Protein AF-A0A0W8FYH3-F1 (afdb_monomer_lite)

Organism: NCBI:txid938273

Secondary structure (DSSP, 8-state):
-TTT-------PSP-TTTTSTTTTTSSTT--EEEEEE--SS---EEPSSTT----SEEHHHHHHHHHHHHHHHHHHTT-EEEEEE--S-HHHHHHHHHHHH-

Radius of gyration: 16.65 Å; chains: 1; bounding box: 34×33×49 Å

pLDDT: mean 82.05, std 13.47, range [47.56, 95.19]

Sequence (102 aa):
MKKYKIPTTFGFGPRFLHSTGQLHKGDDGSGIFIQFIKSGNINLPIPDDARSNDSSITFDVLIKAQALGDREALLQNNRKVITFDINGSVQETIKKIIKVIQ

Foldseek 3Di:
DPPPPDDDDDDDDDDPPPPCVCVLQPPVQPDAAEAEDEADDWQAFDDPDPPDPDGPDTPRRVSVVSSVVVVVVCVVSVHHYDYDYDDPDPVVVVVVVVVVVD

Structure (mmCIF, N/CA/C/O backbone):
data_AF-A0A0W8FYH3-F1
#
_entry.id   AF-A0A0W8FYH3-F1
#
loop_
_atom_site.group_PDB
_atom_site.id
_atom_site.type_symbol
_atom_site.label_atom_id
_atom_site.label_alt_id
_atom_site.label_comp_id
_atom_site.label_asym_id
_atom_site.label_entity_id
_atom_site.label_seq_id
_atom_site.pdbx_PDB_ins_code
_atom_site.Cartn_x
_atom_site.Cartn_y
_atom_site.Cartn_z
_atom_site.occupancy
_atom_site.B_iso_or_equiv
_atom_site.auth_seq_id
_atom_site.auth_comp_id
_atom_site.auth_asym_id
_atom_site.auth_atom_id
_atom_site.pdbx_PDB_model_num
ATOM 1 N N . MET A 1 1 ? -0.665 2.445 21.880 1.00 57.09 1 MET A N 1
ATOM 2 C CA . MET A 1 1 ? -1.771 1.673 22.500 1.00 57.09 1 MET A CA 1
ATOM 3 C C . MET A 1 1 ? -2.601 2.407 23.570 1.00 57.09 1 MET A C 1
ATOM 5 O O . MET A 1 1 ? -3.619 1.860 23.962 1.00 57.09 1 MET A O 1
ATOM 9 N N . LYS A 1 2 ? -2.263 3.620 24.049 1.00 65.31 2 LYS A N 1
ATOM 10 C CA . LYS A 1 2 ? -2.938 4.203 25.236 1.00 65.31 2 LYS A CA 1
ATOM 11 C C . LYS A 1 2 ? -4.404 4.652 25.045 1.00 65.31 2 LYS A C 1
ATOM 13 O O . LYS A 1 2 ? -5.165 4.538 25.994 1.00 65.31 2 LYS A O 1
ATOM 18 N N . LYS A 1 3 ? -4.807 5.127 23.855 1.00 78.19 3 LYS A N 1
ATOM 19 C CA . LYS A 1 3 ? -6.181 5.623 23.597 1.00 78.19 3 LYS A CA 1
ATOM 20 C C . LYS A 1 3 ? -7.138 4.504 23.168 1.00 78.19 3 LYS A C 1
ATOM 22 O O . LYS A 1 3 ? -8.116 4.244 23.849 1.00 78.19 3 LYS A O 1
ATOM 27 N N . TYR A 1 4 ? -6.819 3.810 22.075 1.00 82.50 4 TYR A N 1
ATOM 28 C CA . TYR A 1 4 ? -7.726 2.825 21.465 1.00 82.50 4 TYR A CA 1
ATOM 29 C C . TYR A 1 4 ? -7.438 1.363 21.846 1.00 82.50 4 TYR A C 1
ATOM 31 O O . TYR A 1 4 ? -8.224 0.492 21.508 1.00 82.50 4 TYR A O 1
ATOM 39 N N . LYS A 1 5 ? -6.322 1.077 22.539 1.00 85.62 5 LYS A N 1
ATOM 40 C CA . LYS A 1 5 ? -5.919 -0.276 22.988 1.00 85.62 5 LYS A CA 1
ATOM 41 C C . LYS A 1 5 ? -5.915 -1.371 21.899 1.00 85.62 5 LYS A C 1
ATOM 43 O O . LYS A 1 5 ? -5.964 -2.548 22.224 1.00 85.62 5 LYS A O 1
ATOM 48 N N . ILE A 1 6 ? -5.773 -0.992 20.628 1.00 84.88 6 ILE A N 1
ATOM 49 C CA . ILE A 1 6 ? -5.641 -1.925 19.500 1.00 84.88 6 ILE A CA 1
ATOM 50 C C . ILE A 1 6 ? -4.154 -2.275 19.307 1.00 84.88 6 ILE A C 1
ATOM 52 O O . ILE A 1 6 ? -3.337 -1.348 19.230 1.00 84.88 6 ILE A O 1
ATOM 56 N N . PRO A 1 7 ? -3.772 -3.565 19.234 1.00 85.75 7 PRO A N 1
ATOM 57 C CA . PRO A 1 7 ? -2.443 -3.974 18.788 1.00 85.75 7 PRO A CA 1
ATOM 58 C C . PRO A 1 7 ? -2.186 -3.453 17.372 1.00 85.75 7 PRO A C 1
ATOM 60 O O . PRO A 1 7 ? -2.996 -3.647 16.471 1.00 85.75 7 PRO A O 1
ATOM 63 N N . THR A 1 8 ? -1.082 -2.743 17.165 1.00 86.69 8 THR A N 1
ATOM 64 C CA . THR A 1 8 ? -0.779 -2.107 15.877 1.00 86.69 8 THR A CA 1
ATOM 65 C C . THR A 1 8 ? 0.619 -2.495 15.440 1.00 86.69 8 THR A C 1
ATOM 67 O O . THR A 1 8 ? 1.568 -2.363 16.210 1.00 86.69 8 THR A O 1
ATOM 70 N N . THR A 1 9 ? 0.737 -2.931 14.192 1.00 86.62 9 THR A N 1
ATOM 71 C CA . THR A 1 9 ? 2.010 -3.158 13.510 1.00 86.62 9 THR A CA 1
ATOM 72 C C . THR A 1 9 ? 2.080 -2.275 12.268 1.00 86.62 9 THR A C 1
ATOM 74 O O . THR A 1 9 ? 1.049 -1.829 11.762 1.00 86.62 9 THR A O 1
ATOM 77 N N . PHE A 1 10 ? 3.287 -1.993 11.788 1.00 87.69 10 PHE A N 1
ATOM 78 C CA . PHE A 1 10 ? 3.507 -1.246 10.556 1.00 87.69 10 PHE A CA 1
ATOM 79 C C . PHE A 1 10 ? 4.667 -1.853 9.766 1.00 87.69 10 PHE A C 1
ATOM 81 O O . PHE A 1 10 ? 5.534 -2.537 10.309 1.00 87.69 10 PHE A O 1
ATOM 88 N N . GLY A 1 11 ? 4.690 -1.587 8.465 1.00 84.94 11 GLY A N 1
ATOM 89 C CA . GLY A 1 11 ? 5.750 -2.034 7.575 1.00 84.94 11 GLY A CA 1
ATOM 90 C C . GLY A 1 11 ? 5.694 -1.310 6.238 1.00 84.94 11 GLY A C 1
ATOM 91 O O . GLY A 1 11 ? 4.710 -0.645 5.924 1.00 84.94 11 GLY A O 1
ATOM 92 N N . PHE A 1 12 ? 6.761 -1.450 5.457 1.00 82.88 12 PHE A N 1
ATOM 93 C CA . PHE A 1 12 ? 6.843 -0.916 4.100 1.00 82.88 12 PHE A CA 1
ATOM 94 C C . PHE A 1 12 ? 6.478 -2.010 3.099 1.00 82.88 12 PHE A C 1
ATOM 96 O O . PHE A 1 12 ? 6.970 -3.130 3.227 1.00 82.88 12 PHE A O 1
ATOM 103 N N . GLY A 1 13 ? 5.611 -1.696 2.137 1.00 75.19 13 GLY A N 1
ATOM 104 C CA . GLY A 1 13 ? 5.339 -2.563 0.990 1.00 75.19 13 GLY A CA 1
ATOM 105 C C . GLY A 1 13 ? 6.402 -2.422 -0.109 1.00 75.19 13 GLY A C 1
ATOM 106 O O . GLY A 1 13 ? 7.253 -1.532 -0.015 1.00 75.19 13 GLY A O 1
ATOM 107 N N . PRO A 1 14 ? 6.346 -3.272 -1.149 1.00 64.31 14 PRO A N 1
ATOM 108 C CA . PRO A 1 14 ? 5.431 -4.410 -1.325 1.00 64.31 14 PRO A CA 1
ATOM 109 C C . PRO A 1 14 ? 5.885 -5.623 -0.489 1.00 64.31 14 PRO A C 1
ATOM 111 O O . PRO A 1 14 ? 7.072 -5.943 -0.446 1.00 64.31 14 PRO A O 1
ATOM 114 N N . ARG A 1 15 ? 4.975 -6.309 0.216 1.00 59.66 15 ARG A N 1
ATOM 115 C CA . ARG A 1 15 ? 5.354 -7.457 1.085 1.00 59.66 15 ARG A CA 1
ATOM 116 C C . ARG A 1 15 ? 4.468 -8.691 0.970 1.00 59.66 15 ARG A C 1
ATOM 118 O O . ARG A 1 15 ? 4.725 -9.685 1.655 1.00 59.66 15 ARG A O 1
ATOM 125 N N . PHE A 1 16 ? 3.470 -8.675 0.094 1.00 53.94 16 PHE A N 1
ATOM 1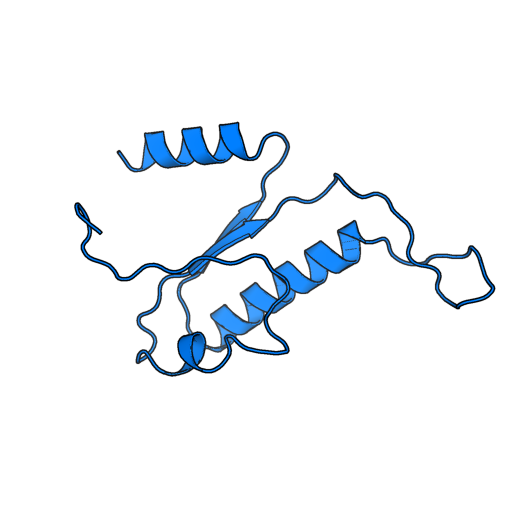26 C CA . PHE A 1 16 ? 2.459 -9.731 0.060 1.00 53.94 16 PHE A CA 1
ATOM 127 C C . PHE A 1 16 ? 2.959 -11.089 -0.455 1.00 53.94 16 PHE A C 1
ATOM 129 O O . PHE A 1 16 ? 2.258 -12.083 -0.291 1.00 53.94 16 PHE A O 1
ATOM 136 N N . LEU A 1 17 ? 4.183 -11.169 -0.996 1.00 47.56 17 LEU A N 1
ATOM 137 C CA . LEU A 1 17 ? 4.736 -12.424 -1.513 1.00 47.56 17 LEU A CA 1
ATOM 138 C C . LEU A 1 17 ? 5.585 -13.240 -0.524 1.00 47.56 17 LEU A C 1
ATOM 140 O O . LEU A 1 17 ? 5.786 -14.417 -0.801 1.00 47.56 17 LEU A O 1
ATOM 144 N N . HIS A 1 18 ? 6.050 -12.710 0.626 1.00 52.56 18 HIS A N 1
ATOM 145 C CA . HIS A 1 18 ? 7.043 -13.472 1.416 1.00 52.56 18 HIS A CA 1
ATOM 146 C C . HIS A 1 18 ? 6.969 -13.516 2.956 1.00 52.56 18 HIS A C 1
ATOM 148 O O . HIS A 1 18 ? 7.731 -14.300 3.515 1.00 52.56 18 HIS A O 1
ATOM 154 N N . SER A 1 19 ? 6.109 -12.798 3.703 1.00 49.97 19 SER A N 1
ATOM 155 C CA . SER A 1 19 ? 6.147 -13.003 5.181 1.00 49.97 19 SER A CA 1
ATOM 156 C C . SER A 1 19 ? 4.964 -12.537 6.045 1.00 49.97 19 SER A C 1
ATOM 158 O O . SER A 1 19 ? 4.846 -12.975 7.183 1.00 49.97 19 SER A O 1
ATOM 160 N N . THR A 1 20 ? 4.037 -11.702 5.565 1.00 48.25 20 THR A N 1
ATOM 161 C CA . THR A 1 20 ? 2.902 -11.231 6.404 1.00 48.25 20 THR A CA 1
ATOM 162 C C . THR A 1 20 ? 1.631 -12.074 6.274 1.00 48.25 20 THR A C 1
ATOM 164 O O . THR A 1 20 ? 0.654 -11.852 6.993 1.00 48.25 20 THR A O 1
ATOM 167 N N . GLY A 1 21 ? 1.648 -13.082 5.397 1.00 50.44 21 GLY A N 1
ATOM 168 C CA . GLY A 1 21 ? 0.481 -13.887 5.039 1.00 50.44 21 GLY A CA 1
ATOM 169 C C . GLY A 1 21 ? -0.165 -14.668 6.187 1.00 50.44 21 GLY A C 1
ATOM 170 O O . GLY A 1 21 ? -1.313 -15.055 6.033 1.00 50.44 21 GLY A O 1
ATOM 171 N N . GLN A 1 22 ? 0.500 -14.887 7.327 1.00 52.56 22 GLN A N 1
ATOM 172 C CA . GLN A 1 22 ? -0.121 -15.562 8.481 1.00 52.56 22 GLN A CA 1
ATOM 173 C C . GLN A 1 22 ? -0.864 -14.593 9.416 1.00 52.56 22 GLN A C 1
ATOM 175 O O . GLN A 1 22 ? -1.992 -14.875 9.811 1.00 52.56 22 GLN A O 1
ATOM 180 N N . LEU A 1 23 ? -0.304 -13.409 9.695 1.00 51.66 23 LEU A N 1
ATOM 181 C CA . LEU A 1 23 ? -0.952 -12.391 10.541 1.00 51.66 23 LEU A CA 1
ATOM 182 C C . LEU A 1 23 ? -2.173 -11.747 9.866 1.00 51.66 23 LEU A C 1
ATOM 184 O O . LEU A 1 23 ? -3.093 -11.316 10.547 1.00 51.66 23 LEU A O 1
ATOM 188 N N . HIS A 1 24 ? -2.200 -11.710 8.532 1.00 52.09 24 HIS A N 1
ATOM 189 C CA . HIS A 1 24 ? -3.302 -11.137 7.750 1.00 52.09 24 HIS A CA 1
ATOM 190 C C . HIS A 1 24 ? -4.389 -12.172 7.390 1.00 52.09 24 HIS A C 1
ATOM 192 O O . HIS A 1 24 ? -5.366 -11.833 6.723 1.00 52.09 24 HIS A O 1
ATOM 198 N N . LYS A 1 25 ? -4.222 -13.438 7.804 1.00 52.22 25 LYS A N 1
ATOM 199 C CA . LYS A 1 25 ? -5.165 -14.541 7.539 1.00 52.22 25 LYS A CA 1
ATOM 200 C C . LYS A 1 25 ? -5.768 -15.171 8.808 1.00 52.22 25 LYS A C 1
ATOM 202 O O . LYS A 1 25 ? -6.791 -15.825 8.676 1.00 52.22 25 LYS A O 1
ATOM 207 N N . GLY A 1 26 ? -5.185 -14.972 9.999 1.00 53.47 26 GLY A N 1
ATOM 208 C CA . GLY A 1 26 ? -5.513 -15.742 11.219 1.00 53.47 26 GLY A CA 1
ATOM 209 C C . GLY A 1 26 ? -6.212 -15.011 12.381 1.00 53.47 26 GLY A C 1
ATOM 210 O O . GLY A 1 26 ? -6.198 -15.518 13.493 1.00 53.47 26 GLY A O 1
ATOM 211 N N . ASP A 1 27 ? -6.779 -13.827 12.172 1.00 61.28 27 ASP A N 1
ATOM 212 C CA . ASP A 1 27 ? -7.408 -12.945 13.185 1.00 61.28 27 ASP A CA 1
ATOM 213 C C . ASP A 1 27 ? -8.954 -12.873 13.075 1.00 61.28 27 ASP A C 1
ATOM 215 O O . ASP A 1 27 ? -9.556 -11.839 13.387 1.00 61.28 27 ASP A O 1
ATOM 219 N N . ASP A 1 28 ? -9.599 -13.929 12.565 1.00 63.72 28 ASP A N 1
ATOM 220 C CA . ASP A 1 28 ? -11.061 -14.022 12.366 1.00 63.72 28 ASP A CA 1
ATOM 221 C C . ASP A 1 28 ? -11.680 -12.906 11.497 1.00 63.72 28 ASP A C 1
ATOM 223 O O . ASP A 1 28 ? -12.862 -12.585 11.605 1.00 63.72 28 ASP A O 1
ATOM 227 N N . GLY A 1 29 ? -10.900 -12.274 10.612 1.00 67.88 29 GLY A N 1
ATOM 228 C CA . GLY A 1 29 ? -11.428 -11.215 9.739 1.00 67.88 29 GLY A CA 1
ATOM 229 C C . GLY A 1 29 ? -11.440 -9.814 10.368 1.00 67.88 29 GLY A C 1
ATOM 230 O O . GLY A 1 29 ? -11.795 -8.850 9.692 1.00 67.88 29 GLY A O 1
ATOM 231 N N . SER A 1 30 ? -11.043 -9.666 11.637 1.00 76.69 30 SER A N 1
ATOM 232 C CA . SER A 1 30 ? -11.255 -8.431 12.416 1.00 76.69 30 SER A CA 1
ATOM 233 C C . SER A 1 30 ? -10.245 -7.299 12.164 1.00 76.69 30 SER A C 1
ATOM 235 O O . SER A 1 30 ? -10.509 -6.146 12.519 1.00 76.69 30 SER A O 1
ATOM 237 N N . GLY A 1 31 ? -9.111 -7.597 11.530 1.00 82.75 31 GLY A N 1
ATOM 238 C CA . GLY A 1 31 ? -8.038 -6.649 11.258 1.00 82.75 31 GLY A CA 1
ATOM 239 C C . GLY A 1 31 ? -8.472 -5.440 10.431 1.00 82.75 31 GLY A C 1
ATOM 240 O O . GLY A 1 31 ? -9.185 -5.554 9.429 1.00 82.75 31 GLY A O 1
ATOM 241 N N . ILE A 1 32 ? -7.996 -4.266 10.852 1.00 88.12 32 ILE A N 1
ATOM 242 C CA . ILE A 1 32 ? -8.175 -2.994 10.151 1.00 88.12 32 ILE A CA 1
ATOM 243 C C . ILE A 1 32 ? -6.839 -2.608 9.528 1.00 88.12 32 ILE A C 1
ATOM 245 O O . ILE A 1 32 ? -5.826 -2.500 10.221 1.00 88.12 32 ILE A O 1
ATOM 249 N N . PHE A 1 33 ? -6.856 -2.362 8.224 1.00 89.06 33 PHE A N 1
ATOM 250 C CA . PHE A 1 33 ? -5.672 -2.050 7.442 1.00 89.06 33 PHE A CA 1
ATOM 251 C C . PHE A 1 33 ? -5.731 -0.606 6.956 1.00 89.06 33 PHE A C 1
ATOM 253 O O . PHE A 1 33 ? -6.750 -0.129 6.456 1.00 89.06 33 PHE A O 1
ATOM 260 N N . ILE A 1 34 ? -4.611 0.095 7.100 1.00 91.12 34 ILE A N 1
ATOM 261 C CA . ILE A 1 34 ? -4.428 1.443 6.575 1.00 91.12 34 ILE A CA 1
ATOM 262 C C . ILE A 1 34 ? -3.233 1.391 5.638 1.00 91.12 34 ILE A C 1
ATOM 264 O O . ILE A 1 34 ? -2.130 1.033 6.052 1.00 91.12 34 ILE A O 1
ATOM 268 N N . GLN A 1 35 ? -3.460 1.743 4.381 1.00 91.81 35 GLN A N 1
ATOM 269 C CA . GLN A 1 35 ? -2.436 1.765 3.355 1.00 91.81 35 GLN A CA 1
ATOM 270 C C . GLN A 1 35 ? -2.107 3.209 2.991 1.00 91.81 35 GLN A C 1
ATOM 272 O O . GLN A 1 35 ? -2.997 4.003 2.699 1.00 91.81 35 GLN A O 1
ATOM 277 N N . PHE A 1 36 ? -0.821 3.536 2.981 1.00 91.81 36 PHE A N 1
ATOM 278 C CA . PHE A 1 36 ? -0.311 4.815 2.502 1.00 91.81 36 PHE A CA 1
ATOM 279 C C . PHE A 1 36 ? 0.499 4.553 1.241 1.00 91.81 36 PHE A C 1
ATOM 281 O O . PHE A 1 36 ? 1.495 3.831 1.287 1.00 91.81 36 PHE A O 1
ATOM 288 N N . ILE A 1 37 ? 0.058 5.116 0.124 1.00 90.62 37 ILE A N 1
ATOM 289 C CA . ILE A 1 37 ? 0.721 4.996 -1.172 1.00 90.62 37 ILE A CA 1
ATOM 290 C C . ILE A 1 37 ? 1.255 6.372 -1.527 1.00 90.62 37 ILE A C 1
ATOM 292 O O . ILE A 1 37 ? 0.570 7.368 -1.333 1.00 90.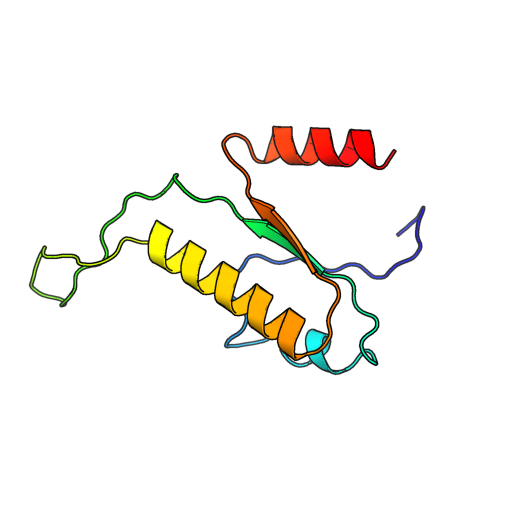62 37 ILE A O 1
ATOM 296 N N . LYS A 1 38 ? 2.480 6.438 -2.037 1.00 88.00 38 LYS A N 1
ATOM 297 C CA . LYS A 1 38 ? 3.024 7.656 -2.624 1.00 88.00 38 LYS A CA 1
ATOM 298 C C . LYS A 1 38 ? 3.529 7.334 -4.022 1.00 88.00 38 LYS A C 1
ATOM 300 O O . LYS A 1 38 ? 4.567 6.690 -4.148 1.00 88.00 38 LYS A O 1
ATOM 305 N N . SER A 1 39 ? 2.786 7.773 -5.032 1.00 75.25 39 SER A N 1
ATOM 306 C CA . SER A 1 39 ? 3.188 7.686 -6.441 1.00 75.25 39 SER A CA 1
ATOM 307 C C . SER A 1 39 ? 3.753 9.010 -6.964 1.00 75.25 39 SER A C 1
ATOM 309 O O . SER A 1 39 ? 3.576 10.060 -6.345 1.00 75.25 39 SER A O 1
ATOM 311 N N . GLY A 1 40 ? 4.434 8.962 -8.106 1.00 72.06 40 GLY A N 1
ATOM 312 C CA . GLY A 1 40 ? 4.858 10.129 -8.881 1.00 72.06 40 GLY A CA 1
ATOM 313 C C . GLY A 1 40 ? 6.255 10.666 -8.571 1.00 72.06 40 GLY A C 1
ATOM 314 O O . GLY A 1 40 ? 6.621 11.721 -9.079 1.00 72.06 40 GLY A O 1
ATOM 315 N N . ASN A 1 41 ? 7.053 9.962 -7.762 1.00 68.81 41 ASN A N 1
ATOM 316 C CA . ASN A 1 41 ? 8.390 10.431 -7.371 1.00 68.8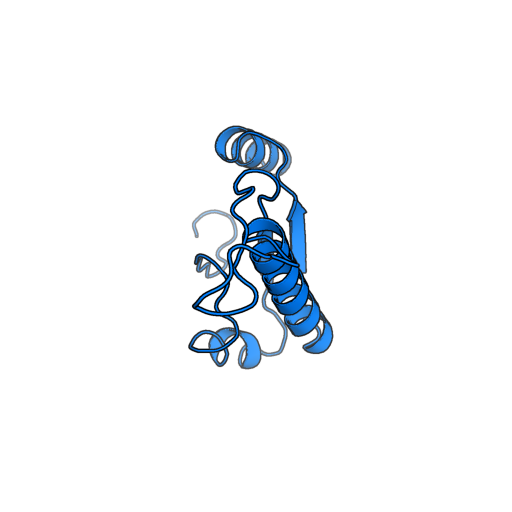1 41 ASN A CA 1
ATOM 317 C C . ASN A 1 41 ? 9.550 9.680 -8.043 1.00 68.81 41 ASN A C 1
ATOM 319 O O . ASN A 1 41 ? 10.690 10.125 -7.930 1.00 68.81 41 ASN A O 1
ATOM 323 N N . ILE A 1 42 ? 9.288 8.548 -8.706 1.00 73.19 42 ILE A N 1
ATOM 324 C CA . ILE A 1 42 ? 10.327 7.690 -9.293 1.00 73.19 42 ILE A CA 1
ATOM 325 C C . ILE A 1 42 ? 9.981 7.406 -10.756 1.00 73.19 42 ILE A C 1
ATOM 327 O O . ILE A 1 42 ? 9.497 6.333 -11.107 1.00 73.19 42 ILE A O 1
ATOM 331 N N . ASN A 1 43 ? 10.262 8.367 -11.635 1.00 82.00 43 ASN A N 1
ATOM 332 C CA . ASN A 1 43 ? 10.204 8.137 -13.080 1.00 82.00 43 ASN A CA 1
ATOM 333 C C . ASN A 1 43 ? 11.480 7.425 -13.568 1.00 82.00 43 ASN A C 1
ATOM 335 O O . ASN A 1 43 ? 12.230 7.955 -14.383 1.00 82.00 43 ASN A O 1
ATOM 339 N N . LEU A 1 44 ? 11.772 6.263 -12.980 1.00 90.88 44 LEU A N 1
ATOM 340 C CA . LEU A 1 44 ? 12.908 5.431 -13.359 1.00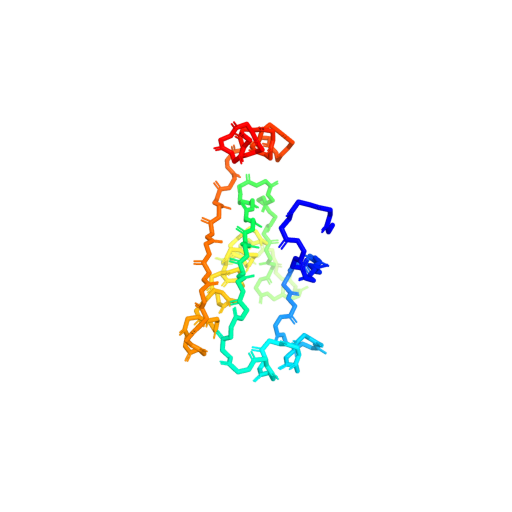 90.88 44 LEU A CA 1
ATOM 341 C C . LEU A 1 44 ? 12.389 4.296 -14.256 1.00 90.88 44 LEU A C 1
ATOM 343 O O . LEU A 1 44 ? 11.625 3.463 -13.751 1.00 90.88 44 LEU A O 1
ATOM 347 N N . PRO A 1 45 ? 12.732 4.271 -15.556 1.00 93.31 45 PRO A N 1
ATOM 348 C CA . PRO A 1 45 ? 12.348 3.181 -16.450 1.00 93.31 45 PRO A CA 1
ATOM 349 C C . PRO A 1 45 ? 12.968 1.854 -16.000 1.00 93.31 45 PRO A C 1
ATOM 351 O O . PRO A 1 45 ? 14.106 1.816 -15.527 1.00 93.31 45 PRO A O 1
ATOM 354 N N . ILE A 1 46 ? 12.208 0.769 -16.138 1.00 92.25 46 ILE A N 1
ATOM 355 C CA . ILE A 1 46 ? 12.695 -0.602 -15.959 1.00 92.25 46 ILE A CA 1
ATOM 356 C C . ILE A 1 46 ? 12.974 -1.160 -17.360 1.00 92.25 46 ILE A C 1
ATOM 358 O O . ILE A 1 46 ? 12.028 -1.214 -18.149 1.00 92.25 46 ILE A O 1
ATOM 362 N N . PRO A 1 47 ? 14.219 -1.548 -17.690 1.00 94.38 47 PRO A N 1
ATOM 363 C CA . PRO A 1 47 ? 14.531 -2.142 -18.986 1.00 94.38 47 PRO A CA 1
ATOM 364 C C . PRO A 1 47 ? 13.710 -3.407 -19.251 1.00 94.38 47 PRO A C 1
ATOM 366 O O . PRO A 1 47 ? 13.593 -4.260 -18.366 1.00 94.38 47 PRO A O 1
ATOM 369 N N . ASP A 1 48 ? 13.177 -3.537 -20.465 1.00 93.62 48 ASP A N 1
ATOM 370 C CA . ASP A 1 48 ? 12.386 -4.706 -20.875 1.00 93.62 48 ASP A CA 1
ATOM 371 C C . ASP A 1 48 ? 13.258 -5.973 -20.999 1.00 93.62 48 ASP A C 1
ATOM 373 O O . ASP A 1 48 ? 12.793 -7.090 -20.764 1.00 93.62 48 ASP A O 1
ATOM 377 N N . ASP A 1 49 ? 14.550 -5.799 -21.295 1.00 93.56 49 ASP A N 1
ATOM 378 C CA . ASP A 1 49 ? 15.569 -6.842 -21.241 1.00 93.56 49 ASP A CA 1
ATOM 379 C C . ASP A 1 49 ? 16.914 -6.295 -20.728 1.00 93.56 49 ASP A C 1
ATOM 381 O O . ASP A 1 49 ? 17.134 -5.091 -20.634 1.00 93.56 49 ASP A O 1
ATOM 385 N N . ALA A 1 50 ? 17.839 -7.191 -20.372 1.00 90.06 50 ALA A N 1
ATOM 386 C CA . ALA A 1 50 ? 19.102 -6.822 -19.727 1.00 90.06 50 ALA A CA 1
ATOM 387 C C . ALA A 1 50 ? 20.107 -6.078 -20.632 1.00 90.06 50 ALA A C 1
ATOM 389 O O . ALA A 1 50 ? 21.156 -5.652 -20.146 1.00 90.06 50 ALA A O 1
ATOM 390 N N . ARG A 1 51 ? 19.857 -5.998 -21.942 1.00 91.81 51 ARG A N 1
ATOM 391 C CA . ARG A 1 51 ? 20.772 -5.427 -22.944 1.00 91.81 51 ARG A CA 1
ATOM 392 C C . ARG A 1 51 ? 20.181 -4.218 -23.668 1.00 91.81 51 ARG A C 1
ATOM 394 O O . ARG A 1 51 ? 20.939 -3.513 -24.332 1.00 91.81 51 ARG A O 1
ATOM 401 N N . SER A 1 52 ? 18.877 -3.988 -23.557 1.00 89.31 52 SER A N 1
ATOM 402 C CA . SER A 1 52 ? 18.183 -2.843 -24.136 1.00 89.31 52 SER A CA 1
ATOM 403 C C . SER A 1 52 ? 18.027 -1.690 -23.137 1.00 89.31 52 SER A C 1
ATOM 405 O O . SER A 1 52 ? 18.047 -1.877 -21.923 1.00 89.31 52 SER A O 1
ATOM 407 N N . ASN A 1 53 ? 17.867 -0.479 -23.674 1.00 89.69 53 ASN A N 1
ATOM 408 C CA . ASN A 1 53 ? 17.404 0.694 -22.926 1.00 89.69 53 ASN A CA 1
ATOM 409 C C . ASN A 1 53 ? 15.895 0.938 -23.109 1.00 89.69 53 ASN A C 1
ATOM 411 O O . ASN A 1 53 ? 15.363 1.900 -22.552 1.00 89.69 53 ASN A O 1
ATOM 415 N N . ASP A 1 54 ? 15.220 0.103 -23.900 1.00 94.62 54 ASP A N 1
ATOM 416 C CA . ASP A 1 54 ? 13.776 0.164 -24.083 1.00 94.62 54 ASP A CA 1
ATOM 417 C C . ASP A 1 54 ? 13.072 -0.206 -22.779 1.00 94.62 54 ASP A C 1
ATOM 419 O O . ASP A 1 54 ? 13.521 -1.069 -22.020 1.00 94.62 54 ASP A O 1
ATOM 423 N N . SER A 1 55 ? 11.973 0.486 -22.502 1.00 95.19 55 SER A N 1
ATOM 424 C CA . SER A 1 55 ? 11.236 0.324 -21.261 1.00 95.19 55 SER A CA 1
ATOM 425 C C . SER A 1 55 ? 9.756 0.566 -21.487 1.00 95.19 55 SER A C 1
ATOM 427 O O . SER A 1 55 ? 9.339 1.652 -21.897 1.00 95.19 55 SER A O 1
ATOM 429 N N . SER A 1 56 ? 8.961 -0.448 -21.168 1.00 94.44 56 SER A N 1
ATOM 430 C CA . SER A 1 56 ? 7.504 -0.394 -21.244 1.00 94.44 56 SER A CA 1
ATOM 431 C C . SER A 1 56 ? 6.862 0.101 -19.942 1.00 94.44 56 SER A C 1
ATOM 433 O O . SER A 1 56 ? 5.713 0.545 -19.947 1.00 94.44 56 SER A O 1
ATOM 435 N N . ILE A 1 57 ? 7.579 0.030 -18.813 1.00 93.12 57 ILE A N 1
ATOM 436 C CA . ILE A 1 57 ? 7.078 0.409 -17.483 1.00 93.12 57 ILE A CA 1
ATOM 437 C C . ILE A 1 57 ? 8.146 1.107 -16.638 1.00 93.12 57 ILE A C 1
ATOM 439 O O . ILE A 1 57 ? 9.344 0.894 -16.793 1.00 93.12 57 ILE A O 1
ATOM 443 N N . THR A 1 58 ? 7.710 1.892 -15.658 1.00 92.50 58 THR A N 1
ATOM 444 C CA . THR A 1 58 ? 8.600 2.530 -14.679 1.00 92.50 58 THR A CA 1
ATOM 445 C C . THR A 1 58 ? 8.463 1.885 -13.303 1.00 92.50 58 THR A C 1
ATOM 447 O O . THR A 1 58 ? 7.465 1.223 -13.000 1.00 92.50 58 THR A O 1
ATOM 450 N N . PHE A 1 59 ? 9.439 2.118 -12.424 1.00 89.62 59 PHE A N 1
ATOM 451 C CA . PHE A 1 59 ? 9.337 1.704 -11.023 1.00 89.62 59 PHE A CA 1
ATOM 452 C C . PHE A 1 59 ? 8.114 2.304 -10.317 1.00 89.62 59 PHE A C 1
ATOM 454 O O . PHE A 1 59 ? 7.520 1.625 -9.485 1.00 89.62 59 PHE A O 1
ATOM 461 N N . ASP A 1 60 ? 7.687 3.524 -10.662 1.00 88.44 60 ASP A N 1
ATOM 462 C CA . ASP A 1 60 ? 6.454 4.108 -10.115 1.00 88.44 60 ASP A CA 1
ATOM 463 C C . ASP A 1 60 ? 5.210 3.297 -10.503 1.00 88.44 60 ASP A C 1
ATOM 465 O O . ASP A 1 60 ? 4.375 2.987 -9.649 1.00 88.44 60 ASP A O 1
ATOM 469 N N . VAL A 1 61 ? 5.124 2.877 -11.773 1.00 90.56 61 VAL A N 1
ATOM 470 C CA . VAL A 1 61 ? 4.046 2.001 -12.258 1.00 90.56 61 VAL A CA 1
ATOM 471 C C . VAL A 1 61 ? 4.074 0.663 -11.520 1.00 90.56 61 VAL A C 1
ATOM 473 O O . VAL A 1 61 ? 3.029 0.212 -11.050 1.00 90.56 61 VAL A O 1
ATOM 476 N N . LEU A 1 62 ? 5.255 0.056 -11.355 1.00 89.56 62 LEU A N 1
ATOM 477 C CA . LEU A 1 62 ? 5.407 -1.211 -10.635 1.00 89.56 62 LEU A CA 1
ATOM 478 C C . LEU A 1 62 ? 4.974 -1.098 -9.164 1.00 89.56 62 LEU A C 1
ATOM 480 O O . LEU A 1 62 ? 4.179 -1.913 -8.696 1.00 89.56 62 LEU A O 1
ATOM 484 N N . ILE A 1 63 ? 5.441 -0.071 -8.447 1.00 87.38 63 ILE A N 1
ATOM 485 C CA . ILE A 1 63 ? 5.085 0.175 -7.040 1.00 87.38 63 ILE A CA 1
ATOM 486 C C . ILE A 1 63 ? 3.573 0.371 -6.900 1.00 87.38 63 ILE A C 1
ATOM 488 O O . ILE A 1 63 ? 2.949 -0.208 -6.007 1.00 87.38 63 ILE A O 1
ATOM 492 N N . LYS A 1 64 ? 2.964 1.159 -7.796 1.00 88.50 64 LYS A N 1
ATOM 493 C CA . LYS A 1 64 ? 1.518 1.402 -7.792 1.00 88.50 64 LYS A CA 1
ATOM 494 C C . LYS A 1 64 ? 0.732 0.124 -8.073 1.00 88.50 64 LYS A C 1
ATOM 496 O O . LYS A 1 64 ? -0.224 -0.163 -7.354 1.00 88.50 64 LYS A O 1
ATOM 501 N N . ALA A 1 65 ? 1.153 -0.667 -9.059 1.00 90.19 65 ALA A N 1
ATOM 502 C CA . ALA A 1 65 ? 0.530 -1.948 -9.380 1.00 90.19 65 ALA A CA 1
ATOM 503 C C . ALA A 1 65 ? 0.589 -2.925 -8.194 1.00 90.19 65 ALA A C 1
ATOM 505 O O . ALA A 1 65 ? -0.424 -3.526 -7.841 1.00 90.19 65 ALA A O 1
ATOM 506 N N . GLN A 1 66 ? 1.739 -3.027 -7.520 1.00 88.69 66 GLN A N 1
ATOM 507 C CA . GLN A 1 66 ? 1.885 -3.870 -6.330 1.00 88.69 66 GLN A CA 1
ATOM 508 C C . GLN A 1 66 ? 1.014 -3.380 -5.169 1.00 88.69 66 GLN A C 1
ATOM 510 O O . GLN A 1 66 ? 0.334 -4.178 -4.533 1.00 88.69 66 GLN A O 1
ATOM 515 N N . ALA A 1 67 ? 0.967 -2.069 -4.924 1.00 89.12 67 ALA A N 1
ATOM 516 C CA . ALA A 1 67 ? 0.122 -1.500 -3.881 1.00 89.12 67 ALA A CA 1
ATOM 517 C C . ALA A 1 67 ? -1.376 -1.763 -4.132 1.00 89.12 67 ALA A C 1
ATOM 519 O O . ALA A 1 67 ? -2.119 -2.060 -3.194 1.00 89.12 67 ALA A O 1
ATOM 520 N N . LEU A 1 68 ? -1.821 -1.694 -5.390 1.00 90.31 68 LEU A N 1
ATOM 521 C CA . LEU A 1 68 ? -3.186 -2.061 -5.775 1.00 90.31 68 LEU A CA 1
ATOM 522 C C . LEU A 1 68 ? -3.442 -3.563 -5.590 1.00 90.31 68 LEU A C 1
ATOM 524 O O . LEU A 1 68 ? -4.478 -3.929 -5.039 1.00 90.31 68 LEU A O 1
ATOM 528 N N . GLY A 1 69 ? -2.491 -4.420 -5.969 1.00 88.94 69 GLY A N 1
ATOM 529 C CA . GLY A 1 69 ? -2.574 -5.866 -5.743 1.00 88.94 69 GLY A CA 1
ATOM 530 C C . GLY A 1 69 ? -2.702 -6.231 -4.261 1.00 88.94 69 GLY A C 1
ATOM 531 O O . GLY A 1 69 ? -3.562 -7.032 -3.896 1.00 88.94 69 GLY A O 1
ATOM 532 N N . ASP A 1 70 ? -1.923 -5.582 -3.391 1.00 85.88 70 ASP A N 1
ATOM 533 C CA . ASP A 1 70 ? -1.998 -5.759 -1.935 1.00 85.88 70 ASP A CA 1
ATOM 534 C C . ASP A 1 70 ? -3.394 -5.391 -1.396 1.00 85.88 70 ASP A C 1
ATOM 536 O O . ASP A 1 70 ? -3.957 -6.097 -0.553 1.00 85.88 70 ASP A O 1
ATOM 540 N N . ARG A 1 71 ? -3.983 -4.298 -1.901 1.00 89.44 71 ARG A N 1
ATOM 541 C CA . ARG A 1 71 ? -5.337 -3.865 -1.530 1.00 89.44 71 ARG A CA 1
ATOM 542 C C . ARG A 1 71 ? -6.394 -4.866 -1.986 1.00 89.44 71 ARG A C 1
ATOM 544 O O . ARG A 1 71 ? -7.272 -5.214 -1.199 1.00 89.44 71 ARG A O 1
ATOM 551 N N . GLU A 1 72 ? -6.319 -5.324 -3.232 1.00 90.06 72 GLU A N 1
ATOM 552 C CA . GLU A 1 72 ? -7.263 -6.307 -3.771 1.00 90.06 72 GLU A CA 1
ATOM 553 C C . GLU A 1 72 ? -7.192 -7.626 -2.999 1.00 90.06 72 GLU A C 1
ATOM 555 O O . GLU A 1 72 ? -8.226 -8.178 -2.630 1.00 90.06 72 GLU A O 1
ATOM 560 N N . ALA A 1 73 ? -5.990 -8.080 -2.635 1.00 86.06 73 ALA A N 1
ATOM 561 C CA . ALA A 1 73 ? -5.831 -9.258 -1.791 1.00 86.06 73 ALA A CA 1
ATOM 562 C C . ALA A 1 73 ? -6.499 -9.079 -0.414 1.00 86.06 73 ALA A C 1
ATOM 564 O O . ALA A 1 73 ? -7.140 -10.006 0.085 1.00 86.06 73 ALA A O 1
ATOM 565 N N . LEU A 1 74 ? -6.400 -7.897 0.206 1.00 86.38 74 LEU A N 1
ATOM 566 C CA . LEU A 1 74 ? -7.112 -7.597 1.455 1.00 86.38 74 LEU A CA 1
ATOM 567 C C . LEU A 1 74 ? -8.635 -7.643 1.263 1.00 86.38 74 LEU A C 1
ATOM 569 O O . LEU A 1 74 ? -9.328 -8.288 2.050 1.00 86.38 74 LEU A O 1
ATOM 573 N N . LEU A 1 75 ? -9.158 -7.024 0.204 1.00 88.62 75 LEU A N 1
ATOM 574 C CA . LEU A 1 75 ? -10.595 -7.031 -0.083 1.00 88.62 75 LEU A CA 1
ATOM 575 C C . LEU A 1 75 ? -11.139 -8.436 -0.347 1.00 88.62 75 LEU A C 1
ATOM 577 O O . LEU A 1 75 ? -12.168 -8.801 0.216 1.00 88.62 75 LEU A O 1
ATOM 581 N N . GLN A 1 76 ? -10.429 -9.247 -1.134 1.00 86.88 76 GLN A N 1
ATOM 582 C CA . GLN A 1 76 ? -10.807 -10.636 -1.417 1.00 86.88 76 GLN A CA 1
ATOM 583 C C . GLN A 1 76 ? -10.831 -11.511 -0.157 1.00 86.88 76 GLN A C 1
ATOM 585 O O . GLN A 1 76 ? -11.595 -12.467 -0.079 1.00 86.88 76 GLN A O 1
ATOM 590 N N . ASN A 1 77 ? -10.034 -11.163 0.858 1.00 83.81 77 ASN A N 1
ATOM 591 C CA . ASN A 1 77 ? -10.053 -11.805 2.173 1.00 83.81 77 ASN A CA 1
ATOM 592 C C . ASN A 1 77 ? -11.038 -11.130 3.155 1.00 83.81 77 ASN A C 1
ATOM 594 O O . ASN A 1 77 ? -10.896 -11.298 4.366 1.00 83.81 77 ASN A O 1
ATOM 598 N N . ASN A 1 78 ? -12.012 -10.352 2.660 1.00 86.69 78 ASN A N 1
ATOM 599 C CA . ASN A 1 78 ? -13.020 -9.620 3.440 1.00 86.69 78 ASN A CA 1
ATOM 600 C C . ASN A 1 78 ? -12.432 -8.680 4.508 1.00 86.69 78 ASN A C 1
ATOM 602 O O . ASN A 1 78 ? -13.002 -8.500 5.586 1.00 86.69 78 ASN A O 1
ATOM 606 N N . ARG A 1 79 ? -11.274 -8.071 4.227 1.00 86.62 79 ARG A N 1
ATOM 607 C CA . ARG A 1 79 ? -10.602 -7.167 5.169 1.00 86.62 79 ARG A CA 1
ATOM 608 C C . ARG A 1 79 ? -11.047 -5.725 4.996 1.00 86.62 79 ARG A C 1
ATOM 610 O O . ARG A 1 79 ? -11.238 -5.239 3.883 1.00 86.62 79 ARG A O 1
ATOM 617 N N . LYS A 1 80 ? -11.134 -5.003 6.116 1.00 90.50 80 LYS A N 1
ATOM 618 C CA . LYS A 1 80 ? -11.370 -3.555 6.117 1.00 90.50 80 LYS A CA 1
ATOM 619 C C . LYS A 1 80 ? -10.066 -2.842 5.791 1.00 90.50 80 LYS A C 1
ATOM 621 O O . LYS A 1 80 ? -9.147 -2.846 6.607 1.00 90.50 80 LYS A O 1
ATOM 626 N N . VAL A 1 81 ? -9.996 -2.214 4.622 1.00 91.44 81 VAL A N 1
ATOM 627 C CA . VAL A 1 81 ? -8.832 -1.437 4.188 1.00 91.44 81 VAL A CA 1
ATOM 628 C C . VAL A 1 81 ? -9.245 -0.030 3.770 1.00 91.44 81 VAL A C 1
ATOM 630 O O . VAL A 1 81 ? -10.198 0.149 3.014 1.00 91.44 81 VAL A O 1
ATOM 633 N N . ILE A 1 82 ? -8.514 0.970 4.261 1.00 93.31 82 ILE A N 1
ATOM 634 C CA . ILE A 1 82 ? -8.548 2.339 3.740 1.00 93.31 82 ILE A CA 1
ATOM 635 C C . ILE A 1 82 ? -7.193 2.663 3.117 1.00 93.31 82 ILE A C 1
ATOM 637 O O . ILE A 1 82 ? -6.148 2.386 3.707 1.00 93.31 82 ILE A O 1
ATOM 641 N N . THR A 1 83 ? -7.216 3.254 1.927 1.00 92.38 83 THR A N 1
ATOM 642 C CA . THR A 1 83 ? -6.010 3.605 1.179 1.00 92.38 83 THR A CA 1
ATOM 643 C C . THR A 1 83 ? -5.936 5.115 1.009 1.00 92.38 83 THR A C 1
ATOM 645 O O . THR A 1 83 ? -6.872 5.736 0.511 1.00 92.38 83 THR A O 1
ATOM 648 N N . PHE A 1 84 ? -4.814 5.697 1.418 1.00 91.75 84 PHE A N 1
ATOM 649 C CA . PHE A 1 84 ? -4.473 7.098 1.220 1.00 91.75 84 PHE A CA 1
ATOM 650 C C . PHE A 1 84 ? -3.435 7.201 0.106 1.00 91.75 84 PHE A C 1
ATOM 652 O O . PHE A 1 84 ? -2.299 6.757 0.280 1.00 91.75 84 PHE A O 1
ATOM 659 N N . ASP A 1 85 ? -3.829 7.796 -1.017 1.00 90.00 85 ASP A N 1
ATOM 660 C CA . ASP A 1 85 ? -2.899 8.199 -2.070 1.00 90.00 85 ASP A CA 1
ATOM 661 C C . ASP A 1 85 ? -2.317 9.578 -1.721 1.00 90.00 85 ASP A C 1
ATOM 663 O O . ASP A 1 85 ? -3.038 10.572 -1.583 1.00 90.00 85 ASP A O 1
ATOM 667 N N . ILE A 1 86 ? -1.012 9.617 -1.471 1.00 91.00 86 ILE A N 1
ATOM 668 C CA . ILE A 1 86 ? -0.284 10.781 -0.983 1.00 91.00 86 ILE A CA 1
ATOM 669 C C . ILE A 1 86 ? 0.367 11.489 -2.163 1.00 91.00 86 ILE A C 1
ATOM 671 O O . ILE A 1 86 ? 1.463 11.138 -2.603 1.00 91.00 86 ILE A O 1
ATOM 675 N N . ASN A 1 87 ? -0.264 12.583 -2.576 1.00 86.06 87 ASN A N 1
ATOM 676 C CA . ASN A 1 87 ? 0.334 13.553 -3.481 1.00 86.06 87 ASN A CA 1
ATOM 677 C C . ASN A 1 87 ? 1.128 14.589 -2.667 1.00 86.06 87 ASN A C 1
ATOM 679 O O . ASN A 1 87 ? 0.575 15.285 -1.815 1.00 86.06 87 ASN A O 1
ATOM 683 N N . GLY A 1 88 ? 2.439 14.692 -2.905 1.00 85.56 88 GLY A N 1
ATOM 684 C CA . GLY A 1 88 ? 3.304 15.654 -2.211 1.00 85.56 88 GLY A CA 1
ATOM 685 C C . GLY A 1 88 ? 3.898 15.131 -0.897 1.00 85.56 88 GLY A C 1
ATOM 686 O O . GLY A 1 88 ? 4.425 14.018 -0.838 1.00 85.56 88 GLY A O 1
ATOM 687 N N . SER A 1 89 ? 3.922 15.950 0.157 1.00 89.12 89 SER A N 1
ATOM 688 C CA . SER A 1 89 ? 4.627 15.613 1.403 1.00 89.12 89 SER A CA 1
ATOM 689 C C . SER A 1 89 ? 3.900 14.544 2.230 1.00 89.12 89 SER A C 1
ATOM 691 O O . SER A 1 89 ? 2.741 14.697 2.629 1.00 89.12 89 SER A O 1
ATOM 693 N N . VAL A 1 90 ? 4.628 13.469 2.557 1.00 88.88 90 VAL A N 1
ATOM 694 C CA . VAL A 1 90 ? 4.146 12.405 3.452 1.00 88.88 90 VAL A CA 1
ATOM 695 C C . VAL A 1 90 ? 3.933 12.956 4.858 1.00 88.88 90 VAL A C 1
ATOM 697 O O . VAL A 1 90 ? 2.905 12.686 5.474 1.00 88.88 90 VAL A O 1
ATOM 700 N N . GLN A 1 91 ? 4.866 13.775 5.358 1.00 91.31 91 GLN A N 1
ATOM 701 C CA . GLN A 1 91 ? 4.767 14.309 6.716 1.00 91.31 91 GLN A CA 1
ATOM 702 C C . GLN A 1 91 ? 3.555 15.231 6.873 1.00 91.31 91 GLN A C 1
ATOM 704 O O . GLN A 1 91 ? 2.858 15.160 7.883 1.00 91.31 91 GLN A O 1
ATOM 709 N N . GLU A 1 92 ? 3.280 16.082 5.884 1.00 91.56 92 GLU A N 1
ATOM 710 C CA . GLU A 1 92 ? 2.119 16.978 5.923 1.00 91.56 92 GLU A CA 1
AT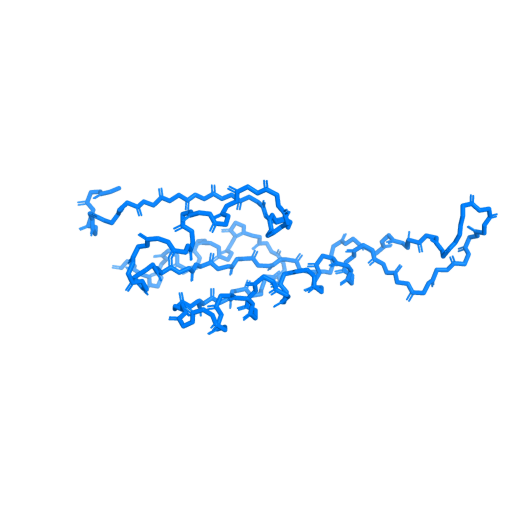OM 711 C C . GLU A 1 92 ? 0.805 16.209 5.869 1.00 91.56 92 GLU A C 1
ATOM 713 O O . GLU A 1 92 ? -0.118 16.513 6.624 1.00 91.56 92 GLU A O 1
ATOM 718 N N . THR A 1 93 ? 0.730 15.183 5.022 1.00 90.12 93 THR A N 1
ATOM 719 C CA . THR A 1 93 ? -0.464 14.340 4.917 1.00 90.12 93 THR A CA 1
ATOM 720 C C . THR A 1 93 ? -0.734 13.604 6.225 1.00 90.12 93 THR A C 1
ATOM 722 O O . THR A 1 93 ? -1.850 13.663 6.739 1.00 90.12 93 THR A O 1
ATOM 725 N N . ILE A 1 94 ? 0.294 13.010 6.839 1.00 90.88 94 ILE A N 1
ATOM 726 C CA . ILE A 1 94 ? 0.162 12.360 8.151 1.00 90.88 94 ILE A CA 1
ATOM 727 C C . ILE A 1 94 ? -0.294 13.366 9.218 1.00 90.88 94 ILE A C 1
ATOM 729 O O . ILE A 1 94 ? -1.204 13.064 9.989 1.00 90.88 94 ILE A O 1
ATOM 733 N N . LYS A 1 95 ? 0.264 14.585 9.245 1.00 92.69 95 LYS A N 1
ATOM 734 C CA . LYS A 1 95 ? -0.173 15.642 10.177 1.00 92.69 95 LYS A CA 1
ATOM 735 C C . LYS A 1 95 ? -1.650 16.007 9.994 1.00 92.69 95 LYS A C 1
ATOM 737 O O . LYS A 1 95 ? -2.361 16.149 10.987 1.00 92.69 95 LYS A O 1
ATOM 742 N N . LYS A 1 96 ? -2.125 16.133 8.748 1.00 91.00 96 LYS A N 1
ATOM 743 C CA . LYS A 1 96 ? -3.544 16.402 8.446 1.00 91.00 96 LYS A CA 1
ATOM 744 C C . LYS A 1 96 ? -4.443 15.276 8.956 1.00 91.00 96 LYS A C 1
ATOM 746 O O . LYS A 1 96 ? -5.442 15.558 9.607 1.00 91.00 96 LYS A O 1
ATOM 751 N N . ILE A 1 97 ? -4.054 14.022 8.728 1.00 89.69 97 ILE A N 1
ATOM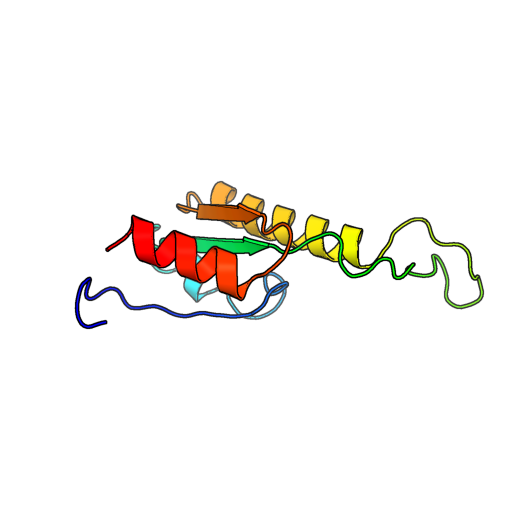 752 C CA . ILE A 1 97 ? -4.804 12.847 9.195 1.00 89.69 97 ILE A CA 1
ATOM 753 C C . ILE A 1 97 ? -4.883 12.821 10.725 1.00 89.69 97 ILE A C 1
ATOM 755 O O . ILE A 1 97 ? -5.965 12.638 11.276 1.00 89.69 97 ILE A O 1
ATOM 759 N N . ILE A 1 98 ? -3.769 13.076 11.421 1.00 89.94 98 ILE A N 1
ATOM 760 C CA . ILE A 1 98 ? -3.753 13.141 12.890 1.00 89.94 98 ILE A CA 1
ATOM 761 C C . ILE A 1 98 ? -4.733 14.206 13.399 1.00 89.94 98 ILE A C 1
ATOM 763 O O . ILE A 1 98 ? -5.483 13.927 14.328 1.00 89.94 98 ILE A O 1
ATOM 767 N N . LYS A 1 99 ? -4.778 15.386 12.766 1.00 91.12 99 LYS A N 1
ATOM 768 C CA . LYS A 1 99 ? -5.682 16.481 13.153 1.00 91.12 99 LYS A CA 1
ATOM 769 C C . LYS A 1 99 ? -7.167 16.140 12.973 1.00 91.12 99 LYS A C 1
ATOM 771 O O . LYS A 1 99 ? -7.986 16.667 13.708 1.00 91.12 99 LYS A O 1
ATOM 776 N N . VAL A 1 100 ? -7.517 15.292 12.005 1.00 86.62 100 VAL A N 1
ATOM 777 C CA . VAL A 1 100 ? -8.913 14.876 11.758 1.00 86.62 100 VAL A CA 1
ATOM 778 C C . VAL A 1 100 ? -9.379 13.801 12.751 1.00 86.62 100 VAL A C 1
ATOM 780 O O . VAL A 1 100 ? -10.570 13.685 13.014 1.00 86.62 100 VAL A O 1
ATOM 783 N N . ILE A 1 101 ? -8.454 13.005 13.299 1.00 81.25 101 ILE A N 1
ATOM 784 C CA . ILE A 1 101 ? -8.755 11.872 14.200 1.00 81.25 101 ILE A CA 1
ATOM 785 C C . ILE A 1 101 ? -8.680 12.274 15.693 1.00 81.25 101 ILE A C 1
ATOM 787 O O . ILE A 1 101 ? -9.072 11.498 16.576 1.00 81.25 101 ILE A O 1
ATOM 791 N N . GLN A 1 102 ? -8.131 13.454 15.991 1.00 66.06 102 GLN A N 1
ATOM 792 C CA . GLN A 1 102 ? -8.034 14.019 17.340 1.00 66.06 102 GLN A CA 1
ATOM 793 C C . GLN A 1 102 ? -9.275 14.823 17.699 1.00 66.06 102 GLN A C 1
ATOM 795 O O . GLN A 1 102 ? -9.759 14.571 18.826 1.00 66.06 102 GLN A O 1
#